Protein AF-A0A7Y6CE12-F1 (afdb_monomer_lite)

Foldseek 3Di:
DLVQLVVLQVLLVVLQVQLVVLCVQLVVCVVVVNNVSSVVSNVSSVVSNVSSVVSNVRSVVVVVVVVVVD

Structure (mmCIF, N/CA/C/O backbone):
data_AF-A0A7Y6CE12-F1
#
_entry.id   AF-A0A7Y6CE12-F1
#
loop_
_atom_site.group_PDB
_atom_site.id
_atom_site.type_symbol
_atom_site.label_atom_id
_atom_site.label_alt_id
_atom_site.label_comp_id
_atom_site.label_asym_id
_atom_site.label_entity_id
_atom_site.label_seq_id
_atom_site.pdbx_PDB_ins_code
_atom_site.Cartn_x
_atom_site.Cartn_y
_atom_site.Cartn_z
_atom_site.occupancy
_atom_site.B_iso_or_equiv
_atom_site.auth_seq_id
_atom_site.auth_comp_id
_atom_site.auth_asym_id
_atom_site.auth_atom_id
_atom_site.pdbx_PDB_model_num
ATOM 1 N N . MET A 1 1 ? 14.522 8.286 -18.849 1.00 58.56 1 MET A N 1
ATOM 2 C CA . MET A 1 1 ? 13.379 7.440 -18.440 1.00 58.56 1 MET A CA 1
ATOM 3 C C . MET A 1 1 ? 13.379 7.230 -16.923 1.00 58.56 1 MET A C 1
ATOM 5 O O . MET A 1 1 ? 12.311 7.315 -16.344 1.00 58.56 1 MET A O 1
ATOM 9 N N . GLU A 1 2 ? 14.549 7.143 -16.269 1.00 62.16 2 GLU A N 1
ATOM 10 C CA . GLU A 1 2 ? 14.717 7.081 -14.794 1.00 62.16 2 GLU A CA 1
ATOM 11 C C . GLU A 1 2 ? 13.849 8.055 -13.981 1.00 62.16 2 GLU A C 1
ATOM 13 O O . GLU A 1 2 ? 13.277 7.669 -12.971 1.00 62.16 2 GLU A O 1
ATOM 18 N N . ALA A 1 3 ? 13.660 9.298 -14.440 1.00 82.56 3 ALA A N 1
ATOM 19 C CA . ALA A 1 3 ? 12.832 10.268 -13.722 1.00 82.56 3 ALA A CA 1
ATOM 20 C C . ALA A 1 3 ? 11.349 9.863 -13.595 1.00 82.56 3 ALA A C 1
ATOM 22 O O . ALA A 1 3 ? 10.651 10.435 -12.764 1.00 82.56 3 ALA A O 1
ATOM 23 N N . ARG A 1 4 ? 10.829 8.957 -14.440 1.00 90.06 4 ARG A N 1
ATOM 24 C CA . ARG A 1 4 ? 9.453 8.442 -14.325 1.00 90.06 4 ARG A CA 1
ATOM 25 C C . ARG A 1 4 ? 9.373 7.295 -13.323 1.00 90.06 4 ARG A C 1
ATOM 27 O O . ARG A 1 4 ? 8.571 7.394 -12.401 1.00 90.06 4 ARG A O 1
ATOM 34 N N . ALA A 1 5 ? 10.247 6.296 -13.459 1.00 95.38 5 ALA A N 1
ATOM 35 C CA . ALA A 1 5 ? 10.352 5.185 -12.516 1.00 95.38 5 ALA A CA 1
ATOM 36 C C . ALA A 1 5 ? 10.580 5.685 -11.080 1.00 95.38 5 ALA A C 1
ATOM 38 O O . ALA A 1 5 ? 9.877 5.273 -10.164 1.00 95.38 5 ALA A O 1
ATOM 39 N N . GLU A 1 6 ? 11.467 6.666 -10.891 1.0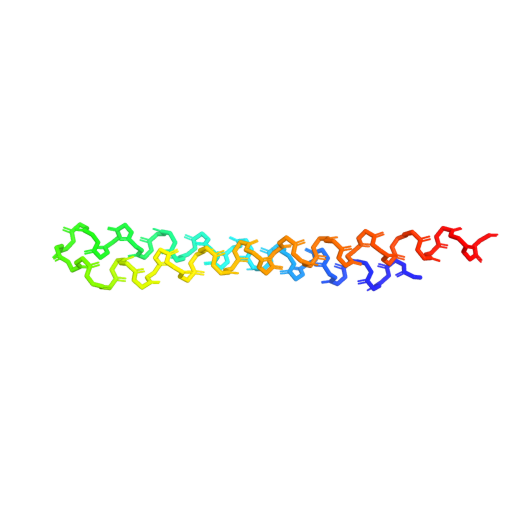0 96.69 6 GLU A N 1
ATOM 40 C CA . GLU A 1 6 ? 11.755 7.224 -9.565 1.00 96.69 6 GLU A CA 1
ATOM 41 C C . GLU A 1 6 ? 10.538 7.898 -8.914 1.00 96.69 6 GLU A C 1
ATOM 43 O O . GLU A 1 6 ? 10.324 7.766 -7.711 1.00 96.69 6 GLU A O 1
ATOM 48 N N . ARG A 1 7 ? 9.679 8.567 -9.696 1.00 97.25 7 ARG A N 1
ATOM 49 C CA . ARG A 1 7 ? 8.433 9.138 -9.156 1.00 97.25 7 ARG A CA 1
ATOM 50 C C . ARG A 1 7 ? 7.480 8.058 -8.663 1.00 97.25 7 ARG A C 1
ATOM 52 O O . ARG A 1 7 ? 6.854 8.253 -7.628 1.00 97.25 7 ARG A O 1
ATOM 59 N N . HIS A 1 8 ? 7.384 6.946 -9.385 1.00 98.06 8 HIS A N 1
ATOM 60 C CA . HIS A 1 8 ? 6.561 5.810 -8.983 1.00 98.06 8 HIS A CA 1
ATOM 61 C C . HIS A 1 8 ? 7.124 5.127 -7.727 1.00 98.06 8 HIS A C 1
ATOM 63 O O . HIS A 1 8 ? 6.377 4.858 -6.792 1.00 98.06 8 HIS A O 1
ATOM 69 N N . ARG A 1 9 ? 8.451 4.974 -7.607 1.00 98.44 9 ARG A N 1
ATOM 70 C CA . ARG A 1 9 ? 9.076 4.485 -6.361 1.00 98.44 9 ARG A CA 1
ATOM 71 C C . ARG A 1 9 ? 8.806 5.408 -5.172 1.00 98.44 9 ARG A C 1
ATOM 73 O O . ARG A 1 9 ? 8.444 4.935 -4.098 1.00 98.44 9 ARG A O 1
ATOM 80 N N . HIS A 1 10 ? 8.929 6.720 -5.366 1.00 98.12 10 HIS A N 1
ATOM 81 C CA . HIS A 1 10 ? 8.630 7.693 -4.317 1.00 98.12 10 HIS A CA 1
ATOM 82 C C . HIS A 1 10 ? 7.143 7.685 -3.914 1.00 98.12 10 HIS A C 1
ATOM 84 O O . HIS A 1 10 ? 6.816 7.756 -2.727 1.00 98.12 10 HIS A O 1
ATOM 90 N N . ALA A 1 11 ? 6.234 7.543 -4.885 1.00 98.31 11 ALA A N 1
ATOM 91 C CA . ALA A 1 11 ? 4.807 7.383 -4.619 1.00 98.31 11 ALA A CA 1
ATOM 92 C C . ALA A 1 11 ? 4.525 6.101 -3.820 1.00 98.31 11 ALA A C 1
ATOM 94 O O . ALA A 1 11 ? 3.809 6.157 -2.821 1.00 98.31 11 ALA A O 1
ATOM 95 N N . ALA A 1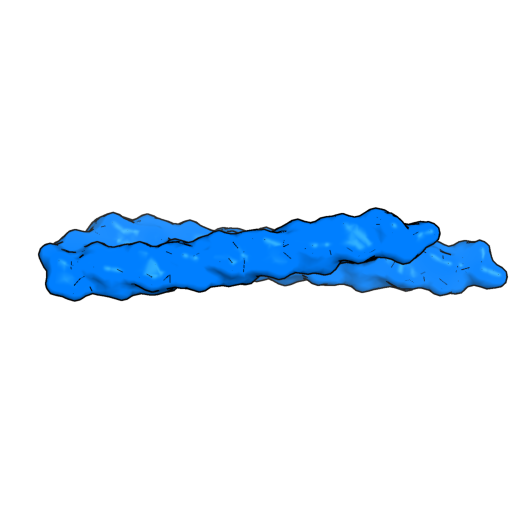 12 ? 5.150 4.975 -4.185 1.00 98.69 12 ALA A N 1
ATOM 96 C CA . ALA A 1 12 ? 5.033 3.723 -3.441 1.00 98.69 12 ALA A CA 1
ATOM 97 C C . ALA A 1 12 ? 5.468 3.877 -1.976 1.00 98.69 12 ALA A C 1
ATOM 99 O O . ALA A 1 12 ? 4.751 3.447 -1.076 1.00 98.69 12 ALA A O 1
ATOM 100 N N . GLN A 1 13 ? 6.598 4.551 -1.730 1.00 98.75 13 GLN A N 1
ATOM 101 C CA . GLN A 1 13 ? 7.065 4.837 -0.372 1.00 98.75 13 GLN A CA 1
ATOM 102 C C . GLN A 1 13 ? 6.055 5.687 0.412 1.00 98.75 13 GLN A C 1
ATOM 104 O O . GLN A 1 13 ? 5.769 5.400 1.571 1.00 98.75 13 GLN A O 1
ATOM 109 N N . THR A 1 14 ? 5.484 6.712 -0.221 1.00 98.69 14 THR A N 1
ATOM 110 C CA . THR A 1 14 ? 4.475 7.569 0.421 1.00 98.69 14 THR A CA 1
ATOM 111 C C . THR A 1 14 ? 3.239 6.762 0.831 1.00 98.69 14 THR A C 1
ATOM 113 O O . THR A 1 14 ? 2.731 6.936 1.940 1.00 98.69 14 THR A O 1
ATOM 116 N N . HIS A 1 15 ? 2.787 5.844 -0.027 1.00 98.62 15 HIS A N 1
ATOM 117 C CA . HIS A 1 15 ? 1.689 4.928 0.281 1.00 98.62 15 HIS A CA 1
ATOM 118 C C . HIS A 1 15 ? 2.039 3.958 1.422 1.00 98.62 15 HIS A C 1
ATOM 120 O O . HIS A 1 15 ? 1.229 3.775 2.326 1.00 98.62 15 HIS A O 1
ATOM 126 N N . ASP A 1 16 ? 3.253 3.397 1.463 1.00 98.75 16 ASP A N 1
ATOM 127 C CA . ASP A 1 16 ? 3.691 2.556 2.589 1.00 98.75 16 ASP A CA 1
ATOM 128 C C . ASP A 1 16 ? 3.699 3.311 3.925 1.00 98.75 16 ASP A C 1
ATOM 130 O O . ASP A 1 16 ? 3.284 2.770 4.952 1.00 98.75 16 ASP A O 1
ATOM 134 N N . GLU A 1 17 ? 4.169 4.560 3.925 1.00 98.81 17 GLU A N 1
ATOM 135 C CA . GLU A 1 17 ? 4.155 5.408 5.117 1.00 98.81 17 GLU A CA 1
ATOM 136 C C . GLU A 1 17 ? 2.723 5.754 5.545 1.00 98.81 17 GLU A C 1
ATOM 138 O O . GLU A 1 17 ? 2.426 5.790 6.739 1.00 98.81 17 GLU A O 1
ATOM 143 N N . SER A 1 18 ? 1.822 6.005 4.588 1.00 98.75 18 SER A N 1
ATOM 144 C CA . SER A 1 18 ? 0.391 6.203 4.857 1.00 98.75 18 SER A CA 1
ATOM 145 C C . SER A 1 18 ? -0.231 4.951 5.483 1.00 98.75 18 SER A C 1
ATOM 147 O O . SER A 1 18 ? -0.881 5.042 6.527 1.00 98.75 18 SER A O 1
ATOM 149 N N . ALA A 1 19 ? 0.055 3.768 4.925 1.00 98.81 19 ALA A N 1
ATOM 150 C CA . ALA A 1 19 ? -0.404 2.491 5.462 1.00 98.81 19 ALA A CA 1
ATOM 151 C C . ALA A 1 19 ? 0.033 2.298 6.921 1.00 98.81 19 ALA A C 1
ATOM 153 O O . ALA A 1 19 ? -0.795 1.962 7.764 1.00 98.81 19 ALA A O 1
ATOM 154 N N . GLY A 1 20 ? 1.299 2.595 7.241 1.00 98.69 20 GLY A N 1
ATOM 155 C CA . GLY A 1 20 ? 1.806 2.531 8.615 1.00 98.69 20 GLY A CA 1
ATOM 156 C C . GLY A 1 20 ? 1.042 3.445 9.581 1.00 98.69 20 GLY A C 1
ATOM 157 O O . GLY A 1 20 ? 0.655 3.015 10.665 1.00 98.69 20 GLY A O 1
ATOM 158 N N . ARG A 1 21 ? 0.722 4.681 9.173 1.00 98.88 21 ARG A N 1
ATOM 159 C CA . ARG A 1 21 ? -0.086 5.606 9.997 1.00 98.88 21 ARG A CA 1
ATOM 160 C C . ARG A 1 21 ? -1.504 5.078 10.236 1.00 98.88 21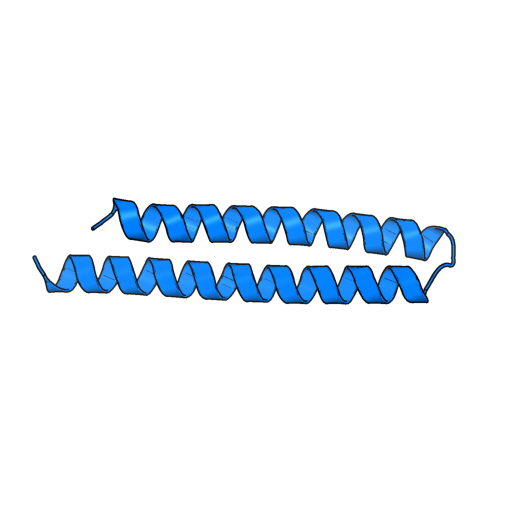 ARG A C 1
ATOM 162 O O . ARG A 1 21 ? -2.043 5.241 11.330 1.00 98.88 21 ARG A O 1
ATOM 169 N N . HIS A 1 22 ? -2.103 4.426 9.242 1.00 98.75 22 HIS A N 1
ATOM 170 C CA . HIS A 1 22 ? -3.402 3.770 9.392 1.00 98.75 22 HIS A CA 1
ATOM 171 C C . HIS A 1 22 ? -3.330 2.532 10.305 1.00 98.75 22 HIS A C 1
ATOM 173 O O . HIS A 1 22 ? -4.223 2.330 11.124 1.00 98.75 22 HIS A O 1
ATOM 179 N N . GLU A 1 23 ? -2.257 1.738 10.254 1.00 98.88 23 GLU A N 1
ATOM 180 C CA . GLU A 1 23 ? -2.021 0.616 11.181 1.00 98.88 23 GLU A CA 1
ATOM 181 C C . GLU A 1 23 ? -1.885 1.105 12.643 1.00 98.88 23 GLU A C 1
ATOM 183 O O . GLU A 1 23 ? -2.485 0.537 13.566 1.00 98.88 23 GLU A O 1
ATOM 188 N N . GLU A 1 24 ? -1.163 2.208 12.860 1.00 98.88 24 GLU A N 1
ATOM 189 C CA . GLU A 1 24 ? -1.055 2.870 14.168 1.00 98.88 24 GLU A CA 1
ATOM 190 C C . GLU A 1 24 ? -2.421 3.382 14.655 1.00 98.88 24 GLU A C 1
ATOM 192 O O . GLU A 1 24 ? -2.814 3.137 15.801 1.00 98.88 24 GLU A O 1
ATOM 197 N N . ALA A 1 25 ? -3.193 4.033 13.779 1.00 98.75 25 ALA A N 1
ATOM 198 C CA . ALA A 1 25 ? -4.536 4.513 14.099 1.00 98.75 25 ALA A CA 1
ATOM 199 C C . ALA A 1 25 ? -5.507 3.361 14.412 1.00 98.75 25 ALA A C 1
ATOM 201 O O . ALA A 1 25 ? -6.295 3.449 15.358 1.00 98.75 25 ALA A O 1
ATOM 202 N N . ALA A 1 26 ? -5.429 2.253 13.670 1.00 98.81 26 ALA A N 1
ATOM 203 C CA . ALA A 1 26 ? -6.206 1.047 13.935 1.00 98.81 26 ALA A CA 1
ATOM 204 C C . ALA A 1 26 ? -5.929 0.490 15.337 1.00 98.81 26 ALA A C 1
ATOM 206 O O . ALA A 1 26 ? -6.866 0.111 16.050 1.00 98.81 26 ALA A O 1
ATOM 207 N N . THR A 1 27 ? -4.657 0.466 15.742 1.00 98.81 27 THR A N 1
ATOM 208 C CA . THR A 1 27 ? -4.240 0.041 17.086 1.00 98.81 27 THR A CA 1
ATOM 209 C C . THR A 1 27 ? -4.829 0.971 18.143 1.00 98.81 27 THR A C 1
ATOM 211 O O . THR A 1 27 ? -5.537 0.514 19.040 1.00 98.81 27 THR A O 1
ATOM 214 N N . PHE A 1 28 ? -4.660 2.282 17.968 1.00 98.81 28 PHE A N 1
ATOM 215 C CA . PHE A 1 28 ? -5.182 3.301 18.878 1.00 98.81 28 PHE A CA 1
ATOM 216 C C . PHE A 1 28 ? -6.701 3.208 19.103 1.00 98.81 28 PHE A C 1
ATOM 218 O O . PHE A 1 28 ? -7.178 3.300 20.237 1.00 98.81 28 PHE A O 1
ATOM 225 N N . TRP A 1 29 ? -7.489 3.018 18.040 1.00 98.75 29 TRP A N 1
ATOM 226 C CA . TRP A 1 29 ? -8.943 2.877 18.172 1.00 98.75 29 TRP A CA 1
ATOM 227 C C . TRP A 1 29 ? -9.349 1.536 18.787 1.00 98.75 29 TRP A C 1
ATOM 229 O O . TRP A 1 29 ? -10.295 1.498 19.576 1.00 98.75 29 TRP A O 1
ATOM 239 N N . SER A 1 30 ? -8.607 0.462 18.494 1.00 98.62 30 SER A N 1
ATOM 240 C CA . SER A 1 30 ? -8.833 -0.854 19.105 1.00 98.62 30 SER A CA 1
ATOM 241 C C . SER A 1 30 ? -8.631 -0.800 20.622 1.00 98.62 30 SER A C 1
ATOM 243 O O . SER A 1 30 ? -9.481 -1.281 21.369 1.00 98.62 30 SER A O 1
ATOM 245 N N . GLU A 1 31 ? -7.564 -0.147 21.092 1.00 98.62 31 GLU A N 1
ATOM 246 C CA . GLU A 1 31 ? -7.270 0.032 22.524 1.00 98.62 31 GLU A CA 1
ATOM 247 C C . GLU A 1 31 ? -8.341 0.850 23.261 1.00 98.62 31 GLU A C 1
ATOM 249 O O . GLU A 1 31 ? -8.571 0.660 24.455 1.00 98.62 31 GLU A O 1
ATOM 254 N N . ARG A 1 32 ? -9.040 1.738 22.548 1.00 98.50 32 ARG A N 1
ATOM 255 C CA . ARG A 1 32 ? -10.163 2.530 23.077 1.00 98.50 32 ARG A CA 1
ATOM 256 C C . ARG A 1 32 ? -11.515 1.820 22.996 1.00 98.50 32 ARG A C 1
ATOM 258 O O . ARG A 1 32 ? -12.515 2.387 23.432 1.00 98.50 32 ARG A O 1
ATOM 265 N N . GLY A 1 33 ? -11.556 0.608 22.445 1.00 98.62 33 GLY A N 1
ATOM 266 C CA . GLY A 1 33 ? -12.783 -0.167 22.266 1.00 98.62 33 GLY A CA 1
ATOM 267 C C . GLY A 1 33 ? -13.665 0.298 21.102 1.00 98.62 33 GLY A C 1
ATOM 268 O O . GLY A 1 33 ? -14.799 -0.163 20.989 1.00 98.62 33 GLY A O 1
ATOM 269 N N . ASP A 1 34 ? -13.171 1.175 20.221 1.00 98.75 34 ASP A N 1
ATOM 270 C CA . ASP A 1 34 ? -13.892 1.591 19.013 1.00 98.75 34 ASP A CA 1
ATOM 271 C C . ASP A 1 34 ? -13.525 0.672 17.838 1.00 98.75 34 ASP A C 1
ATOM 273 O O . ASP A 1 34 ? -12.722 1.000 16.960 1.00 98.75 34 ASP A O 1
ATOM 277 N N . ALA A 1 35 ? -14.114 -0.527 17.848 1.00 98.38 35 ALA A N 1
ATOM 278 C CA . ALA A 1 35 ? -13.852 -1.551 16.840 1.00 98.38 35 ALA A CA 1
ATOM 279 C C . ALA A 1 35 ? -14.222 -1.095 15.418 1.00 98.38 35 ALA A C 1
ATOM 281 O O . ALA A 1 35 ? -13.527 -1.439 14.464 1.00 98.38 35 ALA A O 1
ATOM 282 N N . ALA A 1 36 ? -15.277 -0.285 15.274 1.00 98.75 36 ALA A N 1
ATOM 283 C CA . ALA A 1 36 ? -15.741 0.185 13.973 1.00 98.75 36 ALA A CA 1
ATOM 284 C C . ALA A 1 36 ? -14.730 1.139 13.322 1.00 98.75 36 ALA A C 1
ATOM 286 O O . ALA A 1 36 ? -14.433 0.998 12.133 1.00 98.75 36 ALA A O 1
ATOM 287 N N . ARG A 1 37 ? -14.161 2.081 14.090 1.00 98.69 37 ARG A N 1
ATOM 288 C CA . ARG A 1 37 ? -13.072 2.930 13.583 1.00 98.69 37 ARG A CA 1
ATOM 289 C C . ARG A 1 37 ? -11.822 2.121 13.296 1.00 98.69 37 ARG A C 1
ATOM 291 O O . ARG A 1 37 ? -11.240 2.290 12.232 1.00 98.69 37 ARG A O 1
ATOM 298 N N . ALA A 1 38 ? -11.451 1.205 14.186 1.00 98.81 38 ALA A N 1
ATOM 299 C CA . ALA A 1 38 ? -10.289 0.356 13.964 1.00 98.81 38 ALA A CA 1
ATOM 300 C C . ALA A 1 38 ? -10.388 -0.463 12.661 1.00 98.81 38 ALA A C 1
ATOM 302 O O . ALA A 1 38 ? -9.404 -0.575 11.934 1.00 98.81 38 ALA A O 1
ATOM 303 N N . ASP A 1 39 ? -11.573 -0.983 12.327 1.00 98.81 39 ASP A N 1
ATOM 304 C CA . ASP A 1 39 ? -11.824 -1.688 11.061 1.00 98.81 39 ASP A CA 1
ATOM 305 C C . ASP A 1 39 ? -11.755 -0.779 9.831 1.00 98.81 39 ASP A C 1
ATOM 307 O O . ASP A 1 39 ? -11.380 -1.228 8.747 1.00 98.81 39 ASP A O 1
ATOM 311 N N . ILE A 1 40 ? -12.156 0.490 9.948 1.00 98.88 40 ILE A N 1
ATOM 312 C CA . ILE A 1 40 ? -11.963 1.465 8.867 1.00 98.88 40 ILE A CA 1
ATOM 313 C C . ILE A 1 40 ? -10.468 1.677 8.640 1.00 98.88 40 ILE A C 1
ATOM 315 O O . ILE A 1 40 ? -10.016 1.529 7.511 1.00 98.88 40 ILE A O 1
ATOM 319 N N . GLU A 1 41 ? -9.703 1.938 9.699 1.00 98.88 41 GLU A N 1
ATOM 320 C CA . GLU A 1 41 ? -8.265 2.189 9.583 1.00 98.88 41 GLU A CA 1
ATOM 321 C C . GLU A 1 41 ? -7.494 0.970 9.048 1.00 98.88 41 GLU A C 1
ATOM 323 O O . GLU A 1 41 ? -6.641 1.123 8.179 1.00 98.88 41 GLU A O 1
ATOM 328 N N . ARG A 1 42 ? -7.846 -0.257 9.463 1.00 98.81 42 ARG A N 1
ATOM 329 C CA . ARG A 1 42 ? -7.262 -1.488 8.892 1.00 98.81 42 ARG A CA 1
ATOM 330 C C . ARG A 1 42 ? -7.480 -1.588 7.382 1.00 98.81 42 ARG A C 1
ATOM 332 O O . ARG A 1 42 ? -6.536 -1.842 6.641 1.00 98.81 42 ARG A O 1
ATOM 339 N N . ARG A 1 43 ? -8.709 -1.344 6.920 1.00 98.88 43 ARG A N 1
ATOM 340 C CA . ARG A 1 43 ? -9.028 -1.363 5.483 1.00 98.88 43 ARG A CA 1
ATOM 341 C C . ARG A 1 43 ? -8.319 -0.243 4.727 1.00 98.88 43 ARG A C 1
ATOM 343 O O . ARG A 1 43 ? -7.883 -0.461 3.603 1.00 98.88 43 ARG A O 1
ATOM 350 N N . SER A 1 44 ? -8.178 0.936 5.333 1.00 98.81 44 SER A N 1
ATOM 351 C CA . SER A 1 44 ? -7.385 2.025 4.756 1.00 98.81 44 SER A CA 1
ATOM 352 C C . SER A 1 44 ? -5.924 1.609 4.583 1.00 98.81 44 SER A C 1
ATOM 354 O O . SER A 1 44 ? -5.379 1.779 3.498 1.00 98.81 44 SER A 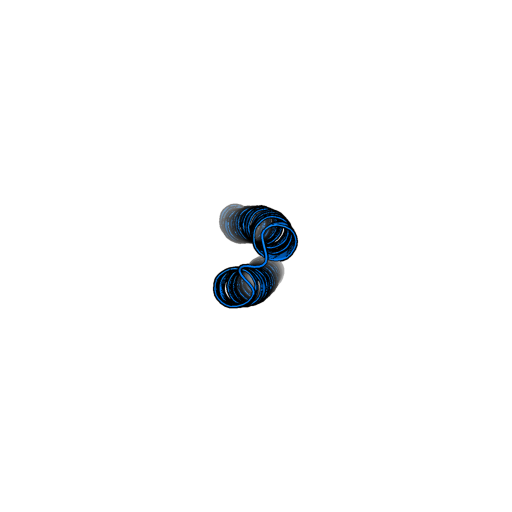O 1
ATOM 356 N N . ALA A 1 45 ? -5.312 0.984 5.595 1.00 98.88 45 ALA A N 1
ATOM 357 C CA . ALA A 1 45 ? -3.948 0.468 5.489 1.00 98.88 45 ALA A CA 1
ATOM 358 C C . ALA A 1 45 ? -3.802 -0.567 4.361 1.00 98.88 45 ALA A C 1
ATOM 360 O O . ALA A 1 45 ? -2.871 -0.478 3.565 1.00 98.88 45 ALA A O 1
ATOM 361 N N . GLU A 1 46 ? -4.737 -1.513 4.242 1.00 98.88 46 GLU A N 1
ATOM 362 C CA . GLU A 1 46 ? -4.744 -2.504 3.156 1.00 98.88 46 GLU A CA 1
ATOM 363 C C . GLU A 1 46 ? -4.812 -1.850 1.767 1.00 98.88 46 GLU A C 1
ATOM 365 O O . GLU A 1 46 ? -4.068 -2.236 0.861 1.00 98.88 46 GLU A O 1
ATOM 370 N N . LEU A 1 47 ? -5.668 -0.836 1.598 1.00 98.81 47 LEU A N 1
ATOM 371 C CA . LEU A 1 47 ? -5.781 -0.084 0.347 1.00 98.81 47 LEU A CA 1
ATOM 372 C C . LEU A 1 4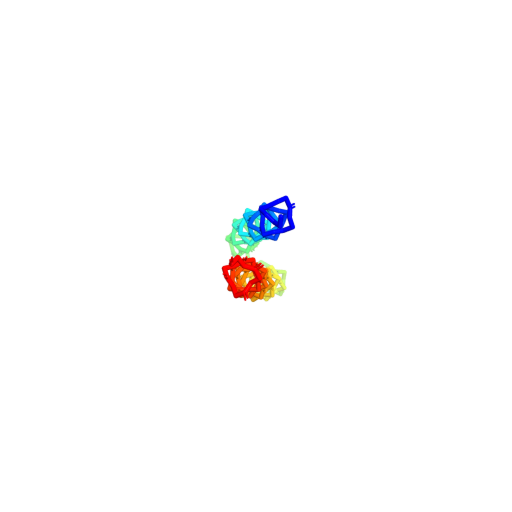7 ? -4.489 0.669 0.012 1.00 98.81 47 LEU A C 1
ATOM 374 O O . LEU A 1 47 ? -4.053 0.648 -1.138 1.00 98.81 47 LEU A O 1
ATOM 378 N N . GLU A 1 48 ? -3.852 1.285 1.005 1.00 98.81 48 GLU A N 1
ATOM 379 C CA . GLU A 1 48 ? -2.576 1.982 0.830 1.00 98.81 48 GLU A CA 1
ATOM 380 C C . GLU A 1 48 ? -1.448 1.009 0.455 1.00 98.81 48 GLU A C 1
ATOM 382 O O . GLU A 1 48 ? -0.672 1.279 -0.461 1.00 98.81 48 GLU A O 1
ATOM 387 N N . ARG A 1 49 ? -1.397 -0.189 1.057 1.00 98.69 49 ARG A N 1
ATOM 388 C CA . ARG A 1 49 ? -0.443 -1.241 0.653 1.00 98.69 49 ARG A CA 1
ATOM 389 C C . ARG A 1 49 ? -0.666 -1.702 -0.784 1.00 98.69 49 ARG A C 1
ATOM 391 O O . ARG A 1 49 ? 0.302 -1.909 -1.517 1.00 98.69 49 ARG A O 1
ATOM 398 N N . ALA A 1 50 ? -1.923 -1.855 -1.195 1.00 98.81 50 ALA A N 1
ATOM 399 C CA . ALA A 1 50 ? -2.256 -2.208 -2.570 1.00 98.81 50 ALA A CA 1
ATOM 400 C C . ALA A 1 50 ? -1.839 -1.099 -3.552 1.00 98.81 50 ALA A C 1
ATOM 402 O O . ALA A 1 50 ? -1.268 -1.394 -4.602 1.00 98.81 50 ALA A O 1
ATOM 403 N N . ALA A 1 51 ? -2.052 0.172 -3.197 1.00 98.75 51 ALA A N 1
ATOM 404 C CA . ALA A 1 51 ? -1.585 1.309 -3.987 1.00 98.75 51 ALA A CA 1
ATOM 405 C C . ALA A 1 51 ? -0.051 1.337 -4.092 1.00 98.75 51 ALA A C 1
ATOM 407 O O . ALA A 1 51 ? 0.481 1.475 -5.193 1.00 98.75 51 ALA A O 1
ATOM 408 N N . ALA A 1 52 ? 0.663 1.110 -2.984 1.00 98.75 52 ALA A N 1
ATOM 409 C CA . ALA A 1 52 ? 2.120 1.020 -2.980 1.00 98.75 52 ALA A CA 1
ATOM 410 C C . ALA A 1 52 ? 2.633 -0.076 -3.926 1.00 98.75 52 ALA A C 1
ATOM 412 O O . ALA A 1 52 ? 3.574 0.155 -4.682 1.00 98.75 52 ALA A O 1
ATOM 413 N N . ALA A 1 53 ? 2.003 -1.257 -3.922 1.00 98.81 53 ALA A N 1
ATOM 414 C CA . ALA A 1 53 ? 2.360 -2.347 -4.828 1.00 98.81 53 ALA A CA 1
ATOM 415 C C . ALA A 1 53 ? 2.180 -1.955 -6.304 1.00 98.81 53 ALA A C 1
ATOM 417 O O . ALA A 1 53 ? 3.110 -2.118 -7.088 1.00 98.81 53 ALA A O 1
ATOM 418 N N . LEU A 1 54 ? 1.043 -1.348 -6.659 1.00 98.81 54 LEU A N 1
ATOM 419 C CA . LEU A 1 54 ? 0.789 -0.877 -8.026 1.00 98.81 54 LEU A CA 1
ATOM 420 C C . LEU A 1 54 ? 1.802 0.178 -8.486 1.00 98.81 54 LEU A C 1
ATOM 422 O O . LEU A 1 54 ? 2.190 0.198 -9.653 1.00 98.81 54 LEU A O 1
ATOM 426 N N . GLU A 1 55 ? 2.232 1.068 -7.593 1.00 98.69 55 GLU A N 1
ATOM 427 C CA . GLU A 1 55 ? 3.263 2.056 -7.908 1.00 98.69 55 GLU A CA 1
ATOM 428 C C . GLU A 1 55 ? 4.642 1.406 -8.115 1.00 98.69 55 GLU A C 1
ATOM 430 O O . GLU A 1 55 ? 5.368 1.803 -9.025 1.00 98.69 55 GLU A O 1
ATOM 435 N N . ARG A 1 56 ? 4.993 0.348 -7.369 1.00 98.62 56 ARG A N 1
ATOM 436 C CA . ARG A 1 56 ? 6.214 -0.432 -7.654 1.00 98.62 56 ARG A CA 1
ATOM 437 C C . ARG A 1 56 ? 6.132 -1.131 -9.012 1.00 98.62 56 ARG A C 1
ATOM 439 O O . ARG A 1 56 ? 7.056 -0.986 -9.805 1.00 98.62 56 ARG A O 1
ATOM 446 N N . ASP A 1 57 ? 5.005 -1.767 -9.326 1.00 98.56 57 ASP A N 1
ATOM 447 C CA . ASP A 1 57 ? 4.794 -2.411 -10.630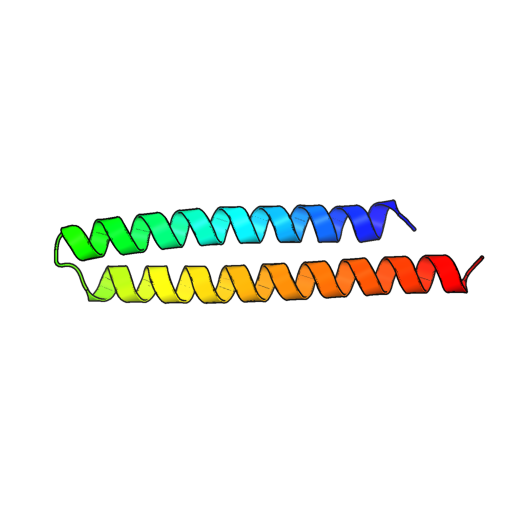 1.00 98.56 57 ASP A CA 1
ATOM 448 C C . ASP A 1 57 ? 4.930 -1.401 -11.787 1.00 98.56 57 ASP A C 1
ATOM 450 O O . ASP A 1 57 ? 5.521 -1.694 -12.828 1.00 98.56 57 ASP A O 1
ATOM 454 N N . ARG A 1 58 ? 4.427 -0.170 -11.609 1.00 98.12 58 ARG A N 1
ATOM 455 C CA . ARG A 1 58 ? 4.605 0.923 -12.581 1.00 98.12 58 ARG A CA 1
ATOM 456 C C . ARG A 1 58 ? 6.062 1.344 -12.725 1.00 98.12 58 ARG A C 1
ATOM 458 O O . ARG A 1 58 ? 6.502 1.593 -13.847 1.00 98.12 58 ARG A O 1
ATOM 465 N N . ALA A 1 59 ? 6.799 1.443 -11.620 1.00 97.62 59 ALA A N 1
ATOM 466 C CA . ALA A 1 59 ? 8.223 1.755 -11.663 1.00 97.62 59 ALA A CA 1
ATOM 467 C C . ALA A 1 59 ? 8.996 0.696 -12.463 1.00 97.62 59 ALA A C 1
ATOM 469 O O . ALA A 1 59 ? 9.787 1.057 -13.335 1.00 97.62 59 ALA A O 1
ATOM 470 N N . ASP A 1 60 ? 8.698 -0.583 -12.229 1.00 97.44 60 ASP A N 1
ATOM 471 C CA . ASP A 1 60 ? 9.327 -1.704 -12.928 1.00 97.44 60 ASP A CA 1
ATOM 472 C C . ASP A 1 60 ? 9.025 -1.675 -14.433 1.00 97.44 60 ASP A C 1
ATOM 474 O O . ASP A 1 60 ? 9.926 -1.878 -15.251 1.00 97.44 60 ASP A O 1
ATOM 478 N N . LEU A 1 61 ? 7.783 -1.365 -14.825 1.00 97.00 61 LEU A N 1
ATOM 479 C CA . LEU A 1 61 ? 7.420 -1.202 -16.236 1.00 97.00 61 LEU A CA 1
ATOM 480 C C . LEU A 1 61 ? 8.179 -0.045 -16.897 1.00 97.00 61 LEU A C 1
ATOM 482 O O . LEU A 1 61 ? 8.679 -0.209 -18.006 1.00 97.00 61 LEU A O 1
ATOM 486 N N . GLU A 1 62 ? 8.308 1.107 -16.232 1.00 96.50 62 GLU A N 1
ATOM 487 C CA . GLU A 1 62 ? 9.061 2.253 -16.764 1.00 96.50 62 GLU A CA 1
ATOM 488 C C . GLU A 1 62 ? 10.560 1.939 -16.926 1.00 96.50 62 GLU A C 1
ATOM 490 O O . GLU A 1 62 ? 11.183 2.388 -17.895 1.00 96.50 62 GLU A O 1
ATOM 495 N N . ASP A 1 63 ? 11.143 1.146 -16.021 1.00 94.94 63 ASP A N 1
ATOM 496 C CA . ASP A 1 63 ? 12.529 0.678 -16.130 1.00 94.94 63 ASP A CA 1
ATOM 497 C C . ASP A 1 63 ? 12.713 -0.312 -17.292 1.00 94.94 63 ASP A C 1
ATOM 499 O O . ASP A 1 63 ? 13.673 -0.195 -18.062 1.00 94.94 63 ASP A O 1
ATOM 503 N N . GLN A 1 64 ? 11.781 -1.251 -17.476 1.00 95.06 64 GLN A N 1
ATOM 504 C CA . GLN A 1 64 ? 11.791 -2.179 -18.614 1.00 95.06 64 GLN A CA 1
ATOM 505 C C . GLN A 1 64 ? 11.662 -1.433 -19.944 1.00 95.06 64 GLN A C 1
ATOM 507 O O . GLN A 1 64 ? 12.440 -1.656 -20.873 1.00 95.06 64 GLN A O 1
ATOM 512 N N . ASP A 1 65 ? 10.728 -0.487 -20.019 1.00 94.12 65 ASP A N 1
ATOM 513 C CA . ASP A 1 65 ? 10.548 0.386 -21.173 1.00 94.12 65 ASP A CA 1
ATOM 514 C C . ASP A 1 65 ? 11.815 1.200 -21.471 1.00 94.12 65 ASP A C 1
ATOM 516 O O . ASP A 1 65 ? 12.149 1.438 -22.634 1.00 94.12 65 ASP A O 1
ATOM 520 N N . ALA A 1 66 ? 12.540 1.634 -20.437 1.00 90.44 66 ALA A N 1
ATOM 521 C CA . ALA A 1 66 ? 13.802 2.353 -20.580 1.00 90.44 66 ALA A CA 1
ATOM 522 C C . ALA A 1 66 ? 14.907 1.472 -21.151 1.00 90.44 66 ALA A C 1
ATOM 524 O O . ALA A 1 66 ? 15.659 1.928 -22.015 1.00 90.44 66 ALA A O 1
ATOM 525 N N . ALA A 1 67 ? 15.002 0.237 -20.665 1.00 90.06 67 ALA A N 1
ATOM 526 C CA . ALA A 1 67 ? 15.979 -0.739 -21.119 1.00 90.06 67 ALA A CA 1
ATOM 527 C C . ALA A 1 67 ? 15.730 -1.149 -22.576 1.00 90.06 67 ALA A C 1
ATOM 529 O O . ALA A 1 67 ? 16.667 -1.171 -23.364 1.00 90.06 67 ALA A O 1
ATOM 530 N N . ASN A 1 68 ? 14.470 -1.376 -22.956 1.00 91.50 68 ASN A N 1
ATOM 531 C CA . ASN A 1 68 ? 14.089 -1.806 -24.305 1.00 91.50 68 ASN A CA 1
ATOM 532 C C . ASN A 1 68 ? 14.297 -0.731 -25.388 1.00 91.50 68 ASN A C 1
ATOM 534 O O . ASN A 1 68 ? 14.285 -1.045 -26.576 1.00 91.50 68 ASN A O 1
ATOM 538 N N . ARG A 1 69 ? 14.443 0.542 -24.999 1.00 86.12 69 ARG A N 1
ATOM 539 C CA . ARG A 1 69 ? 14.681 1.669 -25.920 1.00 86.12 69 ARG A CA 1
ATOM 540 C C . ARG A 1 69 ? 16.165 2.032 -26.086 1.00 86.12 69 ARG A C 1
ATOM 542 O O . ARG A 1 69 ? 16.449 2.985 -26.811 1.00 86.12 69 ARG A O 1
ATOM 549 N N . ARG A 1 70 ? 17.077 1.350 -25.387 1.00 68.62 70 ARG A N 1
ATOM 550 C CA . ARG A 1 70 ? 18.536 1.524 -25.502 1.00 68.62 70 ARG A CA 1
ATOM 551 C C . ARG A 1 70 ? 19.114 0.557 -26.527 1.00 68.62 70 ARG A C 1
ATOM 553 O O . ARG A 1 70 ? 20.066 0.984 -27.213 1.00 68.62 70 ARG A O 1
#

pLDDT: mean 95.94, std 7.64, range [58.56, 98.88]

Radius of gyration: 16.18 Å; chains: 1; bounding box: 34×13×49 Å

Sequence (70 aa):
MEARAERHRHAAQTHDESAGRHEEAATFWSERGDAARADIERRSAELERAAAALERDRADLEDQDAANRR

Secondary structure (DSSP, 8-state):
-HHHHHHHHHHHHHHHHHHHHHHHHHHHHHHTT-HHHHHHHHHHHHHHHHHHHHHHHHHHHHHHHHHHT-